Protein AF-A0A4V2Z2X7-F1 (afdb_monomer_lite)

Radius of gyration: 13.05 Å; chains: 1; bounding box: 42×22×32 Å

Structure (mmCIF, N/CA/C/O backbone):
data_AF-A0A4V2Z2X7-F1
#
_entry.id   AF-A0A4V2Z2X7-F1
#
loop_
_atom_site.group_PDB
_atom_site.id
_atom_site.type_symbol
_atom_site.label_atom_id
_atom_site.label_alt_id
_atom_site.label_comp_id
_atom_site.label_asym_id
_atom_site.label_entity_id
_atom_site.label_seq_id
_atom_site.pdbx_PDB_ins_code
_atom_site.Cartn_x
_atom_site.Cartn_y
_atom_site.Cartn_z
_atom_site.occupancy
_atom_site.B_iso_or_equiv
_atom_site.auth_seq_id
_atom_site.auth_comp_id
_atom_site.auth_asym_id
_atom_site.auth_atom_id
_atom_site.pdbx_PDB_model_num
ATOM 1 N N . MET A 1 1 ? -11.555 -1.885 10.084 1.00 64.19 1 MET A N 1
ATOM 2 C CA . MET A 1 1 ? -11.210 -0.640 9.362 1.00 64.19 1 MET A CA 1
ATOM 3 C C . MET A 1 1 ? -11.620 -0.810 7.908 1.00 64.19 1 MET A C 1
ATOM 5 O O . MET A 1 1 ? -11.292 -1.845 7.337 1.00 64.19 1 MET A O 1
ATOM 9 N N . LYS A 1 2 ? -12.363 0.134 7.323 1.00 83.25 2 LYS A N 1
ATOM 10 C CA . LYS A 1 2 ? -12.696 0.101 5.893 1.00 83.25 2 LYS A CA 1
ATOM 11 C C . LYS A 1 2 ? -11.629 0.881 5.130 1.00 83.25 2 LYS A C 1
ATOM 13 O O . LYS A 1 2 ? -11.661 2.104 5.091 1.00 83.25 2 LYS A O 1
ATOM 18 N N . TYR A 1 3 ? -10.655 0.174 4.557 1.00 85.94 3 TYR A N 1
ATOM 19 C CA . TYR A 1 3 ? -9.575 0.803 3.783 1.00 85.94 3 TYR A CA 1
ATOM 20 C C . TYR A 1 3 ? -10.114 1.641 2.619 1.00 85.94 3 TYR A C 1
ATOM 22 O O . TYR A 1 3 ? -9.558 2.691 2.304 1.00 85.94 3 TYR A O 1
ATOM 30 N N . ALA A 1 4 ? -11.233 1.209 2.034 1.00 84.50 4 ALA A N 1
ATOM 31 C CA . ALA A 1 4 ? -11.873 1.896 0.927 1.00 84.50 4 ALA A CA 1
ATOM 32 C C . ALA A 1 4 ? -12.332 3.324 1.253 1.00 84.50 4 ALA A C 1
ATOM 34 O O . ALA A 1 4 ? -12.321 4.157 0.353 1.00 84.50 4 ALA A O 1
ATOM 35 N N . ASP A 1 5 ? -12.658 3.628 2.508 1.00 87.19 5 ASP A N 1
ATOM 36 C CA . ASP A 1 5 ? -13.125 4.964 2.904 1.00 87.19 5 ASP A CA 1
ATOM 37 C C . ASP A 1 5 ? -11.954 5.927 3.173 1.00 87.19 5 ASP A C 1
ATOM 39 O O . ASP A 1 5 ? -12.107 7.142 3.122 1.00 87.19 5 ASP A O 1
ATOM 43 N N . ILE A 1 6 ? -10.767 5.382 3.455 1.00 90.12 6 ILE A N 1
ATOM 44 C CA . ILE A 1 6 ? -9.564 6.151 3.807 1.00 90.12 6 ILE A CA 1
ATOM 45 C C . ILE A 1 6 ? -8.742 6.466 2.561 1.00 90.12 6 ILE A C 1
ATOM 47 O O . ILE A 1 6 ? -8.143 7.537 2.451 1.00 90.12 6 ILE A O 1
ATOM 51 N N . ILE A 1 7 ? -8.685 5.510 1.634 1.00 91.88 7 ILE A N 1
ATOM 52 C CA . ILE A 1 7 ? -7.900 5.646 0.416 1.00 91.88 7 ILE A CA 1
ATOM 53 C C . ILE A 1 7 ? -8.623 6.605 -0.528 1.00 91.88 7 ILE A C 1
ATOM 55 O O . ILE A 1 7 ? -9.723 6.305 -0.996 1.00 91.88 7 ILE A O 1
ATOM 59 N N . LYS A 1 8 ? -8.005 7.754 -0.800 1.00 91.94 8 LYS A N 1
ATOM 60 C CA . LYS A 1 8 ? -8.611 8.847 -1.574 1.00 91.94 8 LYS A CA 1
ATOM 61 C C . LYS A 1 8 ? -8.653 8.548 -3.067 1.00 91.94 8 LYS A C 1
ATOM 63 O O . LYS A 1 8 ? -9.598 8.937 -3.744 1.00 91.94 8 LYS A O 1
ATOM 68 N N . GLU A 1 9 ? -7.637 7.860 -3.5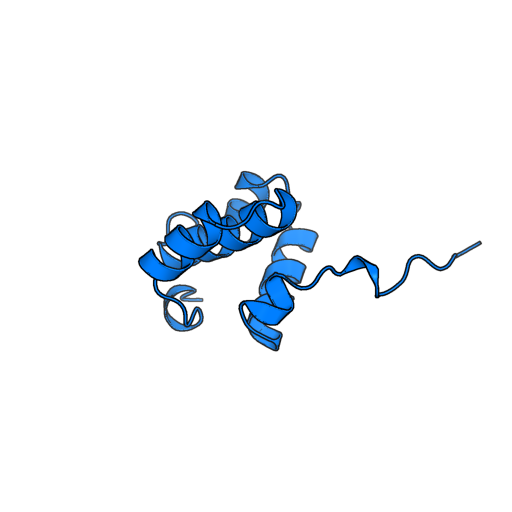71 1.00 93.19 9 GLU A N 1
ATOM 69 C CA . GLU A 1 9 ? -7.503 7.537 -4.984 1.00 93.19 9 GLU A CA 1
ATOM 70 C C . GLU A 1 9 ? -8.512 6.459 -5.406 1.00 93.19 9 GLU A C 1
ATOM 72 O O . GLU A 1 9 ? -8.836 5.528 -4.651 1.00 93.19 9 GLU A O 1
ATOM 77 N N . SER A 1 10 ? -9.012 6.571 -6.637 1.00 93.75 10 SER A N 1
ATOM 78 C CA . SER A 1 10 ? -9.849 5.527 -7.217 1.00 93.75 10 SER A CA 1
ATOM 79 C C . SER A 1 10 ? -9.002 4.316 -7.623 1.00 93.75 10 SER A C 1
ATOM 81 O O . SER A 1 10 ? -7.787 4.398 -7.812 1.00 93.75 10 SER A O 1
ATOM 83 N N . ILE A 1 11 ? -9.649 3.163 -7.800 1.00 93.31 11 ILE A N 1
ATOM 84 C CA . ILE A 1 11 ? -8.971 1.952 -8.289 1.00 93.31 11 ILE A CA 1
ATOM 85 C C . ILE A 1 11 ? -8.366 2.197 -9.682 1.00 93.31 11 ILE A C 1
ATOM 87 O O . ILE A 1 11 ? -7.268 1.716 -9.963 1.00 93.31 11 ILE A O 1
ATOM 91 N N . ALA A 1 12 ? -9.056 2.964 -10.533 1.00 93.06 12 ALA A N 1
ATOM 92 C CA . ALA A 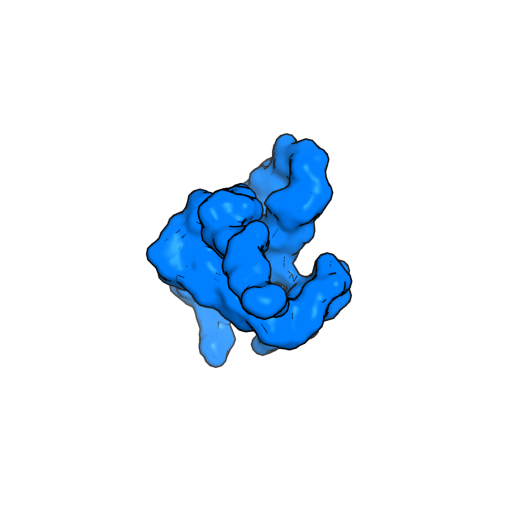1 12 ? -8.588 3.308 -11.872 1.00 93.06 12 ALA A CA 1
ATOM 93 C C . ALA A 1 12 ? -7.321 4.175 -11.827 1.00 93.06 12 ALA A C 1
ATOM 95 O O . ALA A 1 12 ? -6.358 3.87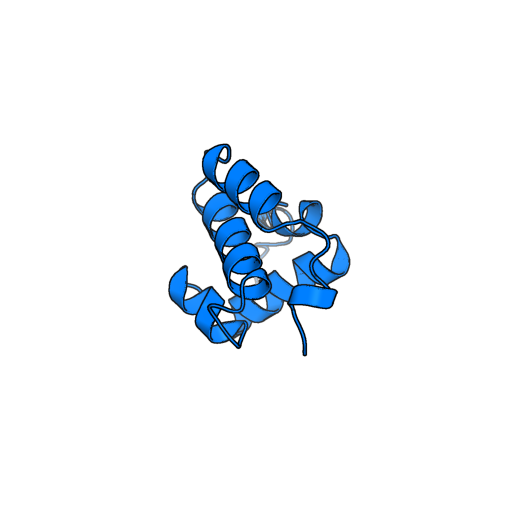3 -12.535 1.00 93.06 12 ALA A O 1
ATOM 96 N N . ASP A 1 13 ? -7.282 5.178 -10.943 1.00 94.06 13 ASP A N 1
ATOM 97 C CA . ASP A 1 13 ? -6.104 6.034 -10.757 1.00 94.06 13 ASP A CA 1
ATOM 98 C C . ASP A 1 13 ? -4.904 5.214 -10.282 1.00 94.06 13 ASP A C 1
ATOM 100 O O . ASP A 1 13 ? -3.821 5.297 -10.860 1.00 94.06 13 ASP A O 1
ATOM 104 N N . LEU A 1 14 ? -5.106 4.354 -9.278 1.00 93.81 14 LEU A N 1
ATOM 105 C CA . LEU A 1 14 ? -4.050 3.488 -8.749 1.00 93.81 14 LEU A CA 1
ATOM 106 C C . LEU A 1 14 ? -3.516 2.529 -9.819 1.00 93.81 14 LEU A C 1
ATOM 108 O O . LEU A 1 14 ? -2.307 2.336 -9.928 1.00 93.81 14 LEU A O 1
ATOM 112 N N . LEU A 1 15 ? -4.390 1.962 -10.652 1.00 94.69 15 LEU A N 1
ATOM 113 C CA . LEU A 1 15 ? -3.990 1.073 -11.743 1.00 94.6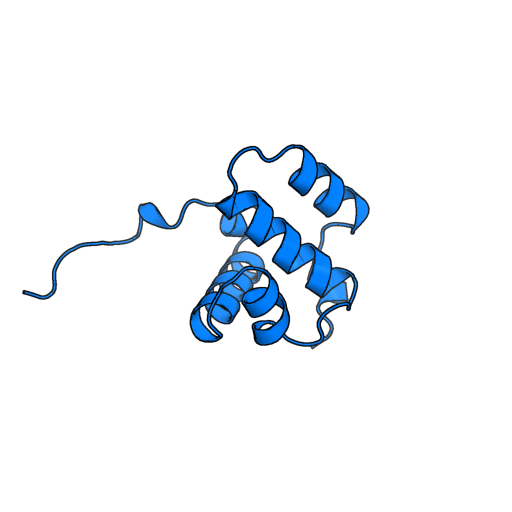9 15 LEU A CA 1
ATOM 114 C C . LEU A 1 15 ? -3.228 1.820 -12.850 1.00 94.69 15 LEU A C 1
ATOM 116 O O . LEU A 1 15 ? -2.266 1.286 -13.407 1.00 94.69 15 LEU A O 1
ATOM 120 N N . PHE A 1 16 ? -3.616 3.059 -13.154 1.00 94.88 16 PHE A N 1
ATOM 121 C CA . PHE A 1 16 ? -2.884 3.919 -14.083 1.00 94.88 16 PHE A CA 1
ATOM 122 C C . PHE A 1 16 ? -1.495 4.287 -13.544 1.00 94.88 16 PHE A C 1
ATOM 124 O O . PHE A 1 16 ? -0.503 4.177 -14.271 1.00 94.88 16 PHE A O 1
ATOM 131 N N . MET A 1 17 ? -1.402 4.661 -12.264 1.00 93.56 17 MET A N 1
ATOM 132 C CA . MET A 1 17 ? -0.129 4.952 -11.599 1.00 93.56 17 MET A CA 1
ATOM 133 C C . MET A 1 17 ? 0.785 3.720 -11.575 1.00 93.56 17 MET A C 1
ATOM 135 O O . MET A 1 17 ? 1.956 3.833 -11.927 1.00 93.56 17 MET A O 1
ATOM 139 N N . GLU A 1 18 ? 0.252 2.538 -11.246 1.00 92.94 18 GLU A N 1
ATOM 140 C CA . GLU A 1 18 ? 1.006 1.275 -11.238 1.00 92.94 18 GLU A CA 1
ATOM 141 C C . GLU A 1 18 ? 1.612 0.964 -12.613 1.00 92.94 18 GLU A C 1
ATOM 143 O O . GLU A 1 18 ? 2.787 0.612 -12.705 1.00 92.94 18 GLU A O 1
ATOM 148 N N . LYS A 1 19 ? 0.834 1.131 -13.693 1.00 93.31 19 LYS A N 1
ATOM 149 C CA . LYS A 1 19 ? 1.297 0.876 -15.068 1.00 93.31 19 LYS A CA 1
ATOM 150 C C . LYS A 1 19 ? 2.372 1.857 -15.531 1.00 93.31 19 LYS A C 1
ATOM 152 O O . LYS A 1 19 ? 3.243 1.478 -16.310 1.00 93.31 19 LYS A O 1
ATOM 157 N N . ARG A 1 20 ? 2.306 3.116 -15.089 1.00 94.12 20 ARG A N 1
ATOM 158 C CA . ARG A 1 20 ? 3.287 4.152 -15.456 1.00 94.12 20 ARG A CA 1
ATOM 159 C C . ARG A 1 20 ? 4.573 4.077 -14.645 1.00 94.12 20 ARG A C 1
ATOM 161 O O . ARG A 1 20 ? 5.605 4.560 -15.109 1.00 94.12 20 ARG A O 1
ATOM 168 N N . GLU A 1 21 ? 4.514 3.506 -13.448 1.00 93.06 21 GLU A N 1
ATOM 169 C CA . GLU A 1 21 ? 5.649 3.451 -12.541 1.00 93.06 21 GLU A CA 1
ATOM 170 C C . GLU A 1 21 ? 6.696 2.431 -13.015 1.00 93.06 21 GLU A C 1
ATOM 172 O O . GLU A 1 21 ? 6.453 1.223 -13.135 1.00 93.06 21 GLU A O 1
ATOM 177 N N . LYS A 1 22 ? 7.904 2.932 -13.279 1.00 91.62 22 LYS A N 1
ATOM 178 C CA . LYS A 1 22 ? 9.038 2.127 -13.751 1.00 91.62 22 LYS A CA 1
ATOM 179 C C . LYS A 1 22 ? 9.787 1.481 -12.590 1.00 91.62 22 LYS A C 1
ATOM 181 O O . LYS A 1 22 ? 10.372 0.417 -12.767 1.00 91.62 22 LYS A O 1
ATOM 186 N N . ASN A 1 23 ? 9.758 2.097 -11.409 1.00 91.75 23 ASN A N 1
ATOM 187 C CA . ASN A 1 23 ? 10.425 1.567 -10.230 1.00 91.75 23 ASN A CA 1
ATOM 188 C C . ASN A 1 23 ? 9.599 0.424 -9.611 1.00 91.75 23 ASN A C 1
ATOM 190 O O . ASN A 1 23 ? 8.482 0.644 -9.146 1.00 91.75 23 ASN A O 1
ATOM 194 N N . ALA A 1 24 ? 10.162 -0.788 -9.583 1.00 90.06 24 ALA A N 1
ATOM 195 C CA . ALA A 1 24 ? 9.479 -1.984 -9.084 1.00 90.06 24 ALA A CA 1
ATOM 196 C C . ALA A 1 24 ? 8.976 -1.822 -7.639 1.00 90.06 24 ALA A C 1
ATOM 198 O O . ALA A 1 24 ? 7.810 -2.086 -7.363 1.00 90.06 24 ALA A O 1
ATOM 199 N N . MET A 1 25 ? 9.802 -1.269 -6.744 1.00 90.25 25 MET A N 1
ATOM 200 C CA . MET A 1 25 ? 9.408 -1.035 -5.352 1.00 90.25 25 MET A CA 1
ATOM 201 C C . MET A 1 25 ? 8.212 -0.079 -5.258 1.00 90.25 25 MET A C 1
ATOM 203 O O . MET A 1 25 ? 7.274 -0.330 -4.509 1.00 90.25 25 MET A O 1
ATOM 207 N N . ARG A 1 26 ? 8.219 1.031 -6.006 1.00 92.00 26 ARG A N 1
ATOM 208 C CA . ARG A 1 26 ? 7.087 1.973 -6.020 1.00 92.00 26 ARG A CA 1
ATOM 209 C C . ARG A 1 26 ? 5.830 1.338 -6.606 1.00 92.00 26 ARG A C 1
ATOM 211 O O . ARG A 1 26 ? 4.752 1.526 -6.051 1.00 92.00 26 ARG A O 1
ATOM 218 N N . ARG A 1 27 ? 5.972 0.540 -7.666 1.00 94.06 27 ARG A N 1
ATOM 219 C CA . ARG A 1 27 ? 4.872 -0.218 -8.272 1.00 94.06 27 ARG A CA 1
ATOM 220 C C . ARG A 1 27 ? 4.210 -1.153 -7.262 1.00 94.06 27 ARG A C 1
ATOM 222 O O . ARG A 1 27 ? 2.989 -1.131 -7.131 1.00 94.06 27 ARG A O 1
ATOM 229 N N . ASP A 1 28 ? 5.006 -1.896 -6.501 1.00 93.88 28 ASP A N 1
ATOM 230 C CA . ASP A 1 28 ? 4.508 -2.802 -5.465 1.00 93.88 28 ASP A CA 1
ATOM 231 C C . ASP A 1 28 ? 3.766 -2.050 -4.356 1.00 93.88 28 ASP A C 1
ATOM 233 O O . ASP A 1 28 ? 2.690 -2.466 -3.926 1.00 93.88 28 ASP A O 1
ATOM 237 N N . ARG A 1 29 ? 4.262 -0.877 -3.947 1.00 94.19 29 ARG A N 1
ATOM 238 C CA . ARG A 1 29 ? 3.555 -0.022 -2.980 1.00 94.19 29 ARG A CA 1
ATOM 239 C C . ARG A 1 29 ? 2.202 0.464 -3.507 1.00 94.19 29 ARG A C 1
ATOM 241 O O . ARG A 1 29 ? 1.232 0.495 -2.752 1.00 94.19 29 ARG A O 1
ATOM 248 N N . ILE A 1 30 ? 2.110 0.815 -4.791 1.00 94.75 30 ILE A N 1
ATOM 249 C CA . ILE A 1 30 ? 0.832 1.196 -5.418 1.00 94.75 30 ILE A CA 1
ATOM 250 C C . ILE A 1 30 ? -0.113 -0.006 -5.442 1.00 94.75 30 ILE A C 1
ATOM 252 O O . ILE A 1 30 ? -1.276 0.119 -5.052 1.00 94.75 30 ILE A O 1
ATOM 256 N N . ARG A 1 31 ? 0.394 -1.184 -5.828 1.00 94.94 31 ARG A N 1
ATOM 257 C CA . ARG A 1 31 ? -0.370 -2.436 -5.826 1.00 94.94 31 ARG A CA 1
ATOM 258 C C . ARG A 1 31 ? -0.916 -2.762 -4.436 1.00 94.94 31 ARG A C 1
ATOM 260 O O . ARG A 1 31 ? -2.090 -3.101 -4.325 1.00 94.94 31 ARG A O 1
ATOM 267 N N . PHE A 1 32 ? -0.118 -2.577 -3.385 1.00 95.06 32 PHE A N 1
ATOM 268 C CA . PHE A 1 32 ? -0.543 -2.749 -1.994 1.00 95.06 32 PHE A CA 1
ATOM 269 C C . PHE A 1 32 ? -1.779 -1.902 -1.652 1.00 95.06 32 PHE A C 1
ATOM 271 O O . PHE A 1 32 ? -2.774 -2.433 -1.159 1.00 95.06 32 PHE A O 1
ATOM 278 N N . ILE A 1 33 ? -1.758 -0.599 -1.960 1.00 95.31 33 ILE A N 1
ATOM 279 C CA . ILE A 1 33 ? -2.905 0.291 -1.705 1.00 95.31 33 ILE A CA 1
ATOM 280 C C . ILE A 1 33 ? -4.102 -0.088 -2.578 1.00 95.31 33 ILE A C 1
ATOM 282 O O . ILE A 1 33 ? -5.231 -0.133 -2.089 1.00 95.31 33 ILE A O 1
ATOM 286 N N . ARG A 1 34 ? -3.867 -0.425 -3.849 1.00 95.31 34 ARG A N 1
ATOM 287 C CA . ARG A 1 34 ? -4.917 -0.851 -4.782 1.00 95.31 34 ARG A CA 1
ATOM 288 C C . ARG A 1 34 ? -5.656 -2.089 -4.280 1.00 95.31 34 ARG A C 1
ATOM 290 O O . ARG A 1 34 ? -6.884 -2.082 -4.260 1.00 95.31 34 ARG A O 1
ATOM 297 N N . SER A 1 35 ? -4.937 -3.114 -3.829 1.00 94.06 35 SER A N 1
ATOM 298 C CA . SER A 1 35 ? -5.552 -4.345 -3.322 1.00 94.06 35 SER A CA 1
ATOM 299 C C . SER A 1 35 ? -6.310 -4.125 -2.006 1.00 94.06 35 SER A C 1
ATOM 301 O O . SER A 1 35 ? -7.351 -4.746 -1.787 1.00 94.06 35 SER A O 1
ATOM 303 N N . LEU A 1 36 ? -5.864 -3.189 -1.157 1.00 93.56 36 LEU A N 1
ATOM 3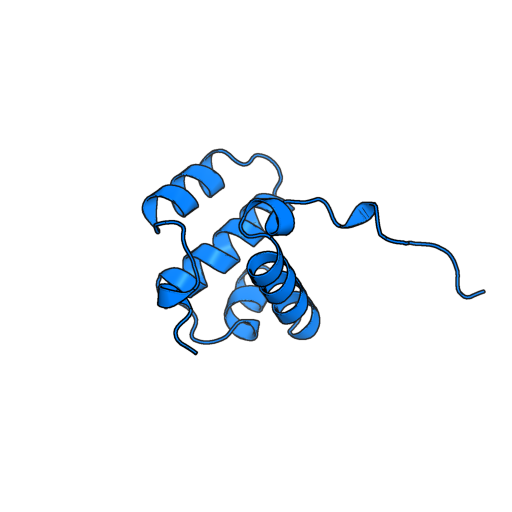04 C CA . LEU A 1 36 ? -6.622 -2.769 0.031 1.00 93.56 36 LEU A CA 1
ATOM 305 C C . LEU A 1 36 ? -7.896 -1.987 -0.334 1.00 93.56 36 LEU A C 1
ATOM 307 O O . LEU A 1 36 ? -8.946 -2.230 0.259 1.00 93.56 36 LEU A O 1
ATOM 311 N N . LYS A 1 37 ? -7.830 -1.079 -1.319 1.00 94.00 37 LYS A N 1
ATOM 312 C CA . LYS A 1 37 ? -8.987 -0.309 -1.820 1.00 94.00 37 LYS A CA 1
ATOM 313 C C . LYS A 1 37 ? -10.037 -1.214 -2.458 1.00 94.00 37 LYS A C 1
ATOM 315 O O . LYS A 1 37 ? -11.223 -1.031 -2.214 1.00 94.00 37 LYS A O 1
ATOM 320 N N . MET A 1 38 ? -9.590 -2.185 -3.252 1.00 91.50 38 MET A N 1
ATOM 321 C CA . MET A 1 38 ? -10.444 -3.174 -3.913 1.00 91.50 38 MET A CA 1
ATOM 322 C C . MET A 1 38 ? -11.073 -4.163 -2.918 1.00 91.50 38 MET A C 1
ATOM 324 O O . MET A 1 38 ? -12.061 -4.813 -3.239 1.00 91.50 38 MET A O 1
ATOM 328 N N . GLY A 1 39 ? -10.516 -4.282 -1.708 1.00 89.62 39 GLY A N 1
ATOM 329 C CA . GLY A 1 39 ? -10.956 -5.263 -0.717 1.00 89.62 39 GLY A CA 1
ATOM 330 C C . GLY A 1 39 ? -10.494 -6.693 -1.017 1.00 89.62 39 GLY A C 1
ATOM 331 O O . GLY A 1 39 ? -10.956 -7.624 -0.360 1.00 89.62 39 GLY A O 1
ATOM 332 N N . GLU A 1 40 ? -9.566 -6.862 -1.964 1.00 88.25 40 GLU A N 1
ATOM 333 C CA . GLU A 1 40 ? -8.931 -8.141 -2.310 1.00 88.25 40 GLU A CA 1
ATOM 334 C C . GLU A 1 40 ? -8.229 -8.745 -1.083 1.00 88.25 40 GLU A C 1
ATOM 336 O O . GLU A 1 40 ? -8.345 -9.937 -0.793 1.00 88.25 40 GLU A O 1
ATOM 341 N N . TYR A 1 41 ? -7.592 -7.885 -0.280 1.00 90.44 41 TYR A N 1
ATOM 342 C CA . TYR A 1 41 ? -7.037 -8.253 1.017 1.00 90.44 41 TYR A CA 1
ATOM 343 C C . TYR A 1 41 ? -7.721 -7.498 2.151 1.00 90.44 41 TYR A C 1
ATOM 345 O O . TYR A 1 41 ? -7.811 -6.273 2.168 1.00 90.44 41 TYR A O 1
ATOM 353 N N . ARG A 1 42 ? -8.145 -8.254 3.169 1.00 86.69 42 ARG A N 1
ATOM 354 C CA . ARG A 1 42 ? -8.802 -7.715 4.372 1.00 86.69 42 ARG A CA 1
ATOM 355 C C . ARG A 1 42 ? -7.822 -7.172 5.418 1.00 86.69 42 ARG A C 1
ATOM 357 O O . ARG A 1 42 ? -8.255 -6.610 6.422 1.00 86.69 42 ARG A O 1
ATOM 364 N N . SER A 1 43 ? -6.514 -7.341 5.218 1.00 91.25 43 SER A N 1
ATOM 365 C CA . SER A 1 43 ? -5.485 -6.870 6.147 1.00 91.25 43 SER A CA 1
ATOM 366 C C . SER A 1 43 ? -4.228 -6.392 5.429 1.00 91.25 43 SER A C 1
ATOM 368 O O . SER A 1 43 ? -3.855 -6.915 4.377 1.00 91.25 43 SER A O 1
ATOM 370 N N . GLN A 1 44 ? -3.543 -5.430 6.053 1.00 92.25 44 GLN A N 1
ATOM 371 C CA . GLN A 1 44 ? -2.243 -4.926 5.605 1.00 92.25 44 GLN A CA 1
ATOM 372 C C . GLN A 1 44 ? -1.221 -6.060 5.488 1.00 92.25 44 GLN A C 1
ATOM 374 O O . GLN A 1 44 ? -0.496 -6.120 4.507 1.00 92.25 44 GLN A O 1
ATOM 379 N N . ALA A 1 45 ? -1.197 -6.999 6.439 1.00 92.62 45 ALA A N 1
ATOM 380 C CA . ALA A 1 45 ? -0.266 -8.125 6.413 1.00 92.62 45 ALA A CA 1
ATOM 381 C C . ALA A 1 45 ? -0.442 -9.009 5.166 1.00 92.62 45 ALA A C 1
ATOM 383 O O . ALA A 1 45 ? 0.544 -9.388 4.546 1.00 92.62 45 ALA A O 1
ATOM 384 N N . ARG A 1 46 ? -1.686 -9.300 4.755 1.00 93.50 46 ARG A N 1
ATOM 385 C CA . ARG A 1 46 ? -1.946 -10.101 3.546 1.00 93.50 46 ARG A CA 1
ATOM 386 C C . ARG A 1 46 ? -1.610 -9.338 2.268 1.00 93.50 46 ARG A C 1
ATOM 388 O O . ARG A 1 46 ? -0.990 -9.907 1.377 1.00 93.50 46 ARG A O 1
ATOM 395 N N . ALA A 1 47 ? -1.963 -8.053 2.210 1.00 93.56 47 ALA A N 1
ATOM 396 C CA . ALA A 1 47 ? -1.601 -7.199 1.081 1.00 93.56 47 ALA A CA 1
ATOM 397 C C . ALA A 1 47 ? -0.081 -7.043 0.940 1.00 93.56 47 ALA A C 1
ATOM 399 O O . ALA A 1 47 ? 0.442 -7.047 -0.168 1.00 93.56 47 ALA A O 1
ATOM 400 N N . GLY A 1 48 ? 0.634 -6.928 2.059 1.00 93.19 48 GLY A N 1
ATOM 401 C CA . GLY A 1 48 ? 2.087 -6.844 2.072 1.00 93.19 48 GLY A CA 1
ATOM 402 C C . GLY A 1 48 ? 2.759 -8.161 1.718 1.00 93.19 48 GLY A C 1
ATOM 403 O O . GLY A 1 48 ? 3.688 -8.161 0.920 1.00 93.19 48 GLY A O 1
ATOM 404 N N . ALA A 1 49 ? 2.248 -9.290 2.210 1.00 93.56 49 ALA A N 1
ATOM 405 C CA . ALA A 1 49 ? 2.752 -10.608 1.832 1.00 93.56 49 ALA A CA 1
ATOM 406 C C . ALA A 1 49 ? 2.667 -10.843 0.313 1.00 93.56 49 ALA A C 1
ATOM 408 O O . ALA A 1 49 ? 3.588 -11.411 -0.268 1.00 93.56 49 ALA A O 1
ATOM 409 N N . ALA A 1 50 ? 1.618 -10.332 -0.346 1.00 92.12 50 ALA A N 1
ATOM 410 C CA . ALA A 1 50 ? 1.462 -10.403 -1.802 1.00 92.12 50 ALA A CA 1
ATOM 411 C C . ALA A 1 50 ? 2.543 -9.635 -2.589 1.00 92.12 50 ALA A C 1
ATOM 413 O O . ALA A 1 50 ? 2.753 -9.911 -3.768 1.00 92.12 50 ALA A O 1
ATOM 414 N N . ILE A 1 51 ? 3.236 -8.693 -1.942 1.00 91.62 51 ILE A N 1
ATOM 415 C CA . ILE A 1 51 ? 4.375 -7.947 -2.497 1.00 91.62 51 ILE A CA 1
ATOM 416 C C . ILE A 1 51 ? 5.695 -8.259 -1.766 1.00 91.62 51 ILE A C 1
ATOM 418 O O . ILE A 1 51 ? 6.645 -7.485 -1.832 1.00 91.62 51 ILE A O 1
ATOM 422 N N . GLY A 1 52 ? 5.757 -9.374 -1.031 1.00 90.62 52 GLY A N 1
ATOM 423 C CA . GLY A 1 52 ? 6.972 -9.832 -0.349 1.00 90.62 52 GLY A CA 1
ATOM 424 C C . GLY A 1 52 ? 7.363 -9.052 0.913 1.00 90.62 52 GLY A C 1
ATOM 425 O O . GLY A 1 52 ? 8.499 -9.164 1.367 1.00 90.62 52 GLY A O 1
ATOM 426 N N . LEU A 1 53 ? 6.456 -8.264 1.499 1.00 90.19 53 LEU A N 1
ATOM 427 C CA . LEU A 1 53 ? 6.692 -7.549 2.756 1.00 90.19 53 LEU A CA 1
ATOM 428 C C . LEU A 1 53 ? 6.241 -8.357 3.975 1.00 90.19 53 LEU A C 1
ATOM 430 O O . LEU A 1 53 ? 5.179 -8.979 3.985 1.00 90.19 53 LEU A O 1
ATOM 434 N N . GLY A 1 54 ? 7.009 -8.247 5.060 1.00 91.50 54 GLY A N 1
ATOM 435 C CA . GLY A 1 54 ? 6.588 -8.717 6.378 1.00 91.50 54 GLY A CA 1
ATOM 436 C C . GLY A 1 54 ? 5.510 -7.823 7.003 1.00 91.50 54 GLY A C 1
ATOM 437 O O . GLY A 1 54 ? 5.297 -6.674 6.603 1.00 91.50 54 GLY A O 1
ATOM 438 N N . GLU A 1 55 ? 4.852 -8.310 8.053 1.00 90.50 55 GLU A N 1
ATOM 439 C CA . GLU A 1 55 ? 3.751 -7.599 8.718 1.00 90.50 55 GLU A CA 1
ATOM 440 C C . GLU A 1 55 ? 4.147 -6.192 9.205 1.00 90.50 55 GLU A C 1
ATOM 442 O O . GLU A 1 55 ? 3.485 -5.208 8.873 1.00 90.50 55 GLU A O 1
ATOM 447 N N . ARG A 1 56 ? 5.275 -6.065 9.918 1.00 90.50 56 ARG A N 1
ATOM 448 C CA . ARG A 1 56 ? 5.764 -4.765 10.422 1.00 90.50 56 ARG A CA 1
ATOM 449 C C . ARG A 1 56 ? 6.070 -3.777 9.293 1.00 90.50 56 ARG A C 1
ATOM 451 O O . ARG A 1 56 ? 5.849 -2.577 9.442 1.00 90.50 56 ARG A O 1
ATOM 458 N N . GLN A 1 57 ? 6.584 -4.267 8.164 1.00 90.19 57 GLN A N 1
ATOM 459 C CA . GLN A 1 57 ? 6.852 -3.438 6.987 1.00 90.19 57 GLN A CA 1
ATOM 460 C C . GLN A 1 57 ? 5.544 -2.976 6.338 1.00 90.19 57 GLN A C 1
ATOM 462 O O . GLN A 1 57 ? 5.419 -1.807 5.985 1.00 90.19 57 GLN A O 1
ATOM 467 N N . SER A 1 58 ? 4.552 -3.862 6.270 1.00 93.06 58 SER A N 1
ATOM 468 C CA . SER A 1 58 ? 3.214 -3.575 5.743 1.00 93.06 58 SER A CA 1
ATOM 469 C C . SER A 1 58 ? 2.494 -2.498 6.558 1.00 93.06 58 SER A C 1
ATOM 471 O O . SER A 1 58 ? 1.923 -1.565 5.996 1.00 93.06 58 SER A O 1
ATOM 473 N N . GLN A 1 59 ? 2.578 -2.583 7.888 1.00 92.44 59 GLN A N 1
ATOM 474 C CA . GLN A 1 59 ? 2.017 -1.580 8.798 1.00 92.44 59 GLN A CA 1
ATOM 475 C C . GLN A 1 59 ? 2.713 -0.223 8.651 1.00 92.44 59 GLN A C 1
ATOM 477 O O . GLN A 1 59 ? 2.053 0.811 8.562 1.00 92.44 59 GLN A O 1
ATOM 482 N N . ARG A 1 60 ? 4.052 -0.204 8.567 1.00 91.69 60 ARG A N 1
ATOM 483 C CA . ARG A 1 60 ? 4.811 1.034 8.312 1.00 91.69 60 ARG A CA 1
ATOM 484 C C . ARG A 1 60 ? 4.435 1.665 6.975 1.00 91.69 60 ARG A C 1
ATOM 486 O O . ARG A 1 60 ? 4.268 2.881 6.908 1.00 91.69 60 ARG A O 1
ATOM 493 N N . LEU A 1 61 ? 4.284 0.846 5.937 1.00 92.25 61 LEU A N 1
ATOM 494 C CA . LEU A 1 61 ? 3.892 1.300 4.609 1.00 92.25 61 LEU A CA 1
ATOM 495 C C . LEU A 1 61 ? 2.493 1.931 4.625 1.00 92.25 61 LEU A C 1
ATOM 497 O O . LEU A 1 61 ? 2.297 3.020 4.089 1.00 92.25 61 LEU A O 1
ATOM 501 N N . TRP A 1 62 ? 1.542 1.293 5.310 1.00 94.00 62 TRP A N 1
ATOM 502 C CA . TRP A 1 62 ? 0.211 1.855 5.520 1.00 94.00 62 TRP A CA 1
ATOM 503 C C . TRP A 1 62 ? 0.251 3.182 6.289 1.00 94.00 62 TRP A C 1
ATOM 505 O O . TRP A 1 62 ? -0.372 4.154 5.870 1.00 94.00 62 TRP A O 1
ATOM 515 N N . ASN A 1 63 ? 1.027 3.265 7.371 1.00 92.62 63 ASN A N 1
ATOM 516 C CA . ASN A 1 63 ? 1.146 4.495 8.159 1.00 92.62 63 ASN A CA 1
ATOM 517 C C . ASN A 1 63 ? 1.750 5.653 7.350 1.00 92.62 63 ASN A C 1
ATOM 519 O O . ASN A 1 63 ? 1.332 6.798 7.511 1.00 92.62 63 ASN A O 1
ATOM 523 N N . SER A 1 64 ? 2.699 5.362 6.457 1.00 91.75 64 SER A N 1
ATOM 524 C CA . SER A 1 64 ? 3.244 6.339 5.508 1.00 91.75 64 SER A CA 1
ATOM 525 C C . SER A 1 64 ? 2.148 6.893 4.588 1.00 91.75 64 SER A C 1
ATOM 527 O O . SER A 1 64 ? 2.013 8.112 4.470 1.00 91.75 64 SER A O 1
ATOM 529 N N . TYR A 1 65 ? 1.296 6.023 4.035 1.00 93.62 65 TYR A N 1
ATOM 530 C CA . TYR A 1 65 ? 0.143 6.450 3.241 1.00 93.62 65 TYR A CA 1
ATOM 531 C C . TYR A 1 65 ? -0.863 7.276 4.052 1.00 93.62 65 TYR A C 1
ATOM 533 O O . TYR A 1 65 ? -1.301 8.326 3.599 1.00 93.62 65 TYR A O 1
ATOM 541 N N . VAL A 1 66 ? -1.212 6.859 5.270 1.00 92.19 66 VAL A N 1
ATOM 542 C CA . VAL A 1 66 ? -2.150 7.622 6.114 1.00 92.19 66 VAL A CA 1
ATOM 543 C C . VAL A 1 66 ? -1.603 9.016 6.439 1.00 92.19 66 VAL A C 1
ATOM 545 O O . VAL A 1 66 ? -2.362 9.982 6.470 1.00 92.19 66 VAL A O 1
ATOM 548 N N . LYS A 1 67 ? -0.286 9.141 6.643 1.00 91.62 67 LYS A N 1
ATOM 549 C CA . LYS A 1 67 ? 0.363 10.406 7.005 1.00 91.62 67 LYS A CA 1
ATOM 550 C C . LYS A 1 67 ? 0.414 11.415 5.855 1.00 91.62 67 LYS A C 1
ATOM 552 O O . LYS A 1 67 ? 0.204 12.600 6.091 1.00 91.62 67 LYS A O 1
ATOM 557 N N . GLY A 1 68 ? 0.741 10.976 4.639 1.00 88.75 68 GLY A N 1
ATOM 558 C CA . GLY A 1 68 ? 1.008 11.895 3.521 1.00 88.75 68 GLY A CA 1
ATOM 559 C C . GLY A 1 68 ? 0.485 11.432 2.163 1.00 88.75 68 GLY A C 1
ATOM 560 O O . GLY A 1 68 ? 0.911 11.937 1.122 1.00 88.75 68 GLY A O 1
ATOM 561 N N . GLY A 1 69 ? -0.441 10.476 2.164 1.00 92.31 69 GLY A N 1
ATOM 562 C CA . GLY A 1 69 ? -1.081 9.927 0.976 1.00 92.31 69 GLY A CA 1
ATOM 563 C C . GLY A 1 69 ? -0.105 9.217 0.046 1.00 92.31 69 GLY A C 1
ATOM 564 O O . GLY A 1 69 ? 0.961 8.736 0.443 1.00 92.31 69 GLY A O 1
ATOM 565 N N . ILE A 1 70 ? -0.468 9.191 -1.235 1.00 90.75 70 ILE A N 1
ATOM 566 C CA . ILE A 1 70 ? 0.325 8.540 -2.279 1.00 90.75 70 ILE A CA 1
ATOM 567 C C . ILE A 1 70 ? 1.732 9.141 -2.416 1.00 90.75 70 ILE A C 1
ATOM 569 O O . ILE A 1 70 ? 2.681 8.424 -2.713 1.00 90.75 70 ILE A O 1
ATOM 573 N N . LYS A 1 71 ? 1.902 10.440 -2.140 1.00 90.19 71 LYS A N 1
ATOM 574 C CA . LYS A 1 71 ? 3.209 11.110 -2.219 1.00 90.19 71 LYS A CA 1
ATOM 575 C C . LYS A 1 71 ? 4.189 10.550 -1.189 1.00 90.19 71 LYS A C 1
ATOM 577 O O . LYS A 1 71 ? 5.301 10.182 -1.553 1.00 90.19 71 LYS A O 1
ATOM 582 N N . GLU A 1 72 ? 3.764 10.437 0.069 1.00 90.62 72 GLU A N 1
ATOM 583 C CA . GLU A 1 72 ? 4.605 9.877 1.136 1.00 90.62 72 GLU A CA 1
ATOM 584 C C . GLU A 1 72 ? 4.821 8.372 0.935 1.00 90.62 72 GLU A C 1
ATOM 586 O O . GLU A 1 72 ? 5.932 7.887 1.134 1.00 90.62 72 GLU A O 1
ATOM 591 N N . LEU A 1 73 ? 3.804 7.645 0.450 1.00 90.12 73 LEU A N 1
ATOM 592 C CA . LEU A 1 73 ? 3.931 6.225 0.105 1.00 90.12 73 LEU A CA 1
ATOM 593 C C . LEU A 1 73 ? 5.018 5.991 -0.955 1.00 90.12 73 LEU A C 1
ATOM 595 O O . LEU A 1 73 ? 5.789 5.036 -0.858 1.00 90.12 73 LEU A O 1
ATOM 599 N N . LEU A 1 74 ? 5.078 6.836 -1.983 1.00 89.81 74 LEU A N 1
ATOM 600 C CA . LEU A 1 74 ? 6.049 6.718 -3.075 1.00 89.81 74 LEU A CA 1
ATOM 601 C C . LEU A 1 74 ? 7.406 7.344 -2.754 1.00 89.81 74 LEU A C 1
ATOM 603 O O . LEU A 1 74 ? 8.381 7.087 -3.471 1.00 89.81 74 LEU A O 1
ATOM 607 N N . SER A 1 75 ? 7.484 8.118 -1.672 1.00 85.31 75 SER A N 1
ATOM 608 C CA . SER A 1 75 ? 8.733 8.677 -1.185 1.00 85.31 75 SER A CA 1
ATOM 609 C C . SER A 1 75 ? 9.719 7.552 -0.878 1.00 85.31 75 SER A C 1
ATOM 611 O O . SER A 1 75 ? 9.413 6.551 -0.211 1.00 85.31 75 SER A O 1
ATOM 613 N N . THR A 1 76 ? 10.922 7.675 -1.429 1.00 62.53 76 THR A N 1
ATOM 614 C CA . THR A 1 76 ? 11.996 6.734 -1.151 1.00 62.53 76 THR A CA 1
ATOM 615 C C . THR A 1 76 ? 12.411 6.965 0.299 1.00 62.53 76 THR A C 1
ATOM 617 O O . THR A 1 76 ? 13.049 7.956 0.623 1.00 62.53 76 THR A O 1
ATOM 620 N N . TYR A 1 77 ? 12.049 6.048 1.197 1.00 56.00 77 TYR A N 1
ATOM 621 C CA . TYR A 1 77 ? 12.415 6.113 2.619 1.00 56.00 77 TYR A CA 1
ATOM 622 C C . TYR A 1 77 ? 13.939 5.979 2.857 1.00 56.00 77 TYR A C 1
ATOM 624 O O . TYR A 1 77 ? 14.366 5.867 4.002 1.00 56.00 77 TYR A O 1
ATOM 632 N N . SER A 1 78 ? 14.763 5.961 1.798 1.00 50.09 78 SER A N 1
ATOM 633 C CA . SER A 1 78 ? 16.220 5.818 1.881 1.00 50.09 78 SER A CA 1
ATOM 634 C C . SER A 1 78 ? 16.913 7.010 2.535 1.00 50.09 78 SER A C 1
ATOM 636 O O . SER A 1 78 ? 18.034 6.844 2.998 1.00 50.09 78 SER A O 1
ATOM 638 N N . ASP A 1 79 ? 16.256 8.169 2.646 1.00 42.44 79 ASP A N 1
ATOM 639 C CA . ASP A 1 79 ? 16.878 9.352 3.259 1.00 42.44 79 ASP A CA 1
ATOM 640 C C . ASP A 1 79 ? 16.719 9.401 4.787 1.00 42.44 79 ASP A C 1
ATOM 642 O O . ASP A 1 79 ? 17.375 10.197 5.456 1.00 42.44 79 ASP A O 1
ATOM 646 N N . ARG A 1 80 ? 15.902 8.522 5.387 1.00 44.66 80 ARG A N 1
ATOM 647 C CA . ARG A 1 80 ? 15.820 8.377 6.851 1.00 44.66 80 ARG A CA 1
ATOM 648 C C . ARG A 1 80 ? 16.557 7.119 7.325 1.00 44.66 80 ARG A C 1
ATOM 650 O O . ARG A 1 80 ? 15.944 6.135 7.723 1.00 44.66 80 ARG A O 1
ATOM 657 N N . TRP A 1 81 ? 17.885 7.269 7.359 1.00 40.50 81 TRP A N 1
ATOM 658 C CA . TRP A 1 81 ? 18.808 6.720 8.365 1.00 40.50 81 TRP A CA 1
ATOM 659 C C . TRP A 1 81 ? 19.263 5.249 8.224 1.00 40.50 81 TRP A C 1
ATOM 661 O O . TRP A 1 81 ? 18.630 4.319 8.713 1.00 40.50 81 TRP A O 1
ATOM 671 N N . TRP A 1 82 ? 20.465 5.082 7.657 1.00 46.03 82 TRP A N 1
ATOM 672 C CA . TRP A 1 82 ? 21.394 3.965 7.897 1.00 46.03 82 TRP A CA 1
ATOM 673 C C . TRP A 1 82 ? 22.667 4.501 8.577 1.00 46.03 82 TRP A C 1
ATOM 675 O O . TRP A 1 82 ? 23.726 4.589 7.962 1.00 46.03 82 TRP A O 1
ATOM 685 N N . GLY A 1 83 ? 22.569 4.917 9.841 1.00 40.97 83 GLY A N 1
ATOM 686 C CA . GLY A 1 83 ? 23.710 5.421 10.613 1.00 40.97 83 GLY A CA 1
ATOM 687 C C . GLY A 1 83 ? 23.910 4.648 11.911 1.00 40.97 83 GLY A C 1
ATOM 688 O O . GLY A 1 83 ? 23.361 5.051 12.924 1.00 40.97 83 GLY A O 1
ATOM 689 N N . LYS A 1 84 ? 24.669 3.546 11.823 1.00 48.44 84 LYS A N 1
ATOM 690 C CA . LYS A 1 84 ? 25.424 2.820 12.869 1.00 48.44 84 LYS A CA 1
ATOM 691 C C . LYS A 1 84 ? 24.887 2.821 14.316 1.00 48.44 84 LYS A C 1
ATOM 693 O O . LYS A 1 84 ? 25.023 3.800 15.037 1.00 48.44 84 LYS A O 1
ATOM 698 N N . LEU A 1 85 ? 24.488 1.636 14.786 1.00 45.34 85 LEU A N 1
ATOM 699 C CA . LEU A 1 85 ? 24.821 1.177 16.141 1.00 45.34 85 LEU A CA 1
ATOM 700 C C . LEU A 1 85 ? 26.016 0.222 15.997 1.00 45.34 85 LEU A C 1
ATOM 702 O O . LEU A 1 85 ? 25.843 -0.958 15.695 1.00 45.34 85 LEU A O 1
ATOM 706 N N . SER A 1 86 ? 27.222 0.779 16.100 1.00 55.16 86 SER A N 1
ATOM 707 C CA . SER A 1 86 ? 28.443 0.065 16.493 1.00 55.16 86 SER A CA 1
ATOM 708 C C . SER A 1 86 ? 28.896 0.655 17.813 1.00 55.16 86 SER A C 1
ATOM 710 O O . SER A 1 86 ? 28.764 1.894 17.938 1.00 55.16 86 SER A O 1
#

Foldseek 3Di:
DQLLVQAPDDLVRLVVCLVPDPDLQLNLLSQLSSCSNVVVDPDLQVSQVVSPDHPVVSVVLVV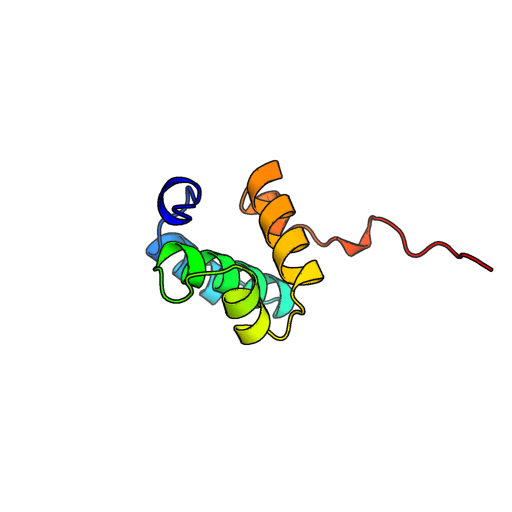LCSVPNSVSSSDDCVVPDPDDPD

Organism: NCBI:txid2541721

Secondary structure (DSSP, 8-state):
--HHHH--S-HHHHHHHHHH---HHHHHHHHHHHHHHHTS-SSHHHHHHTTT--HHHHHHHHHHHHHHHHHHHHS-GGGS------

pLDDT: mean 85.94, std 15.06, range [40.5, 95.31]

Sequence (86 aa):
MKYADIIKESIADLLFMEKREKNAMRRDRIRFIRSLKMGEYRSQARAGAAIGLGERQSQRLWNSYVKGGIKELLSTYSDRWWGKLS